Protein AF-A0A2N8M638-F1 (afdb_monomer_lite)

Foldseek 3Di:
DWDFDDDPDDDDDTDTKDKDWAFDDPVQLVVLLVVQVVVCVVVVNPDRDPVSSVSSRTDIDIGRDDCVVQPPVNVVVVVVCVVVVVVLVVCLCVPVVLVDQPDDDPVSNVVSNVVSVVVSVVVVVVVVVVDDDDD

Structure (mmCIF, N/CA/C/O backbone):
data_AF-A0A2N8M638-F1
#
_entry.id   AF-A0A2N8M638-F1
#
loop_
_atom_site.group_PDB
_atom_site.id
_atom_site.type_symbol
_atom_site.label_atom_id
_atom_site.label_alt_id
_atom_site.label_comp_id
_atom_site.label_asym_id
_atom_site.label_entity_id
_atom_site.label_seq_id
_atom_site.pdbx_PDB_ins_code
_atom_site.Cartn_x
_atom_site.Cartn_y
_atom_site.Cartn_z
_atom_site.occupancy
_atom_site.B_iso_or_equiv
_atom_site.auth_seq_id
_atom_site.auth_comp_id
_atom_site.auth_asym_id
_atom_site.auth_atom_id
_atom_site.pdbx_PDB_model_num
ATOM 1 N N . MET A 1 1 ? -19.779 0.757 6.401 1.00 89.56 1 MET A N 1
ATOM 2 C CA . MET A 1 1 ? -20.770 1.844 6.250 1.00 89.56 1 MET A CA 1
ATOM 3 C C . MET A 1 1 ? -20.607 2.437 4.861 1.00 89.56 1 MET A C 1
ATOM 5 O O . MET A 1 1 ? -19.480 2.423 4.385 1.00 89.56 1 MET A O 1
ATOM 9 N N . THR A 1 2 ? -21.667 2.904 4.203 1.00 92.31 2 THR A N 1
ATOM 10 C CA . THR A 1 2 ? -21.530 3.657 2.942 1.00 92.31 2 THR A CA 1
ATOM 11 C C . THR A 1 2 ? -21.340 5.136 3.265 1.00 92.31 2 THR A C 1
ATOM 13 O O . THR A 1 2 ? -21.995 5.652 4.165 1.00 92.31 2 THR A O 1
ATOM 16 N N . VAL A 1 3 ? -20.414 5.796 2.580 1.00 94.12 3 VAL A N 1
ATOM 17 C CA . VAL A 1 3 ? -20.055 7.204 2.746 1.00 94.12 3 VAL A CA 1
ATOM 18 C C . VAL A 1 3 ? -19.934 7.856 1.378 1.00 94.12 3 VAL A C 1
ATOM 20 O O . VAL A 1 3 ? -19.414 7.246 0.447 1.00 94.12 3 VAL A O 1
ATOM 23 N N . ASN A 1 4 ? -20.376 9.102 1.257 1.00 93.38 4 ASN A N 1
ATOM 24 C CA . ASN A 1 4 ? -20.145 9.879 0.046 1.00 93.38 4 ASN A CA 1
ATOM 25 C C . ASN A 1 4 ? -18.798 10.587 0.160 1.00 93.38 4 ASN A C 1
ATOM 27 O O . ASN A 1 4 ? -18.561 11.353 1.094 1.00 93.38 4 ASN A O 1
ATOM 31 N N . VAL A 1 5 ? -17.895 10.298 -0.772 1.00 91.44 5 VAL A N 1
ATOM 32 C CA . VAL A 1 5 ? -16.568 10.909 -0.814 1.00 91.44 5 VAL A CA 1
ATOM 33 C C . VAL A 1 5 ? -16.608 12.102 -1.751 1.00 91.44 5 VAL A C 1
ATOM 35 O O . VAL A 1 5 ? -16.949 11.983 -2.928 1.00 91.44 5 VAL A O 1
ATOM 38 N N . HIS A 1 6 ? -16.225 13.250 -1.207 1.00 90.38 6 HIS A N 1
ATOM 39 C CA . HIS A 1 6 ? -16.158 14.517 -1.917 1.00 90.38 6 HIS A CA 1
ATOM 40 C C . HIS A 1 6 ? -14.699 14.898 -2.163 1.00 90.38 6 HIS A C 1
ATOM 42 O O . HIS A 1 6 ? -13.822 14.637 -1.336 1.00 90.38 6 HIS A O 1
ATOM 48 N N . LYS A 1 7 ? -14.434 15.572 -3.282 1.00 85.38 7 LYS A N 1
ATOM 49 C CA . LYS A 1 7 ? -13.151 16.246 -3.483 1.00 85.38 7 LYS A CA 1
ATOM 50 C C . LYS A 1 7 ? -13.148 17.536 -2.662 1.00 85.38 7 LYS A C 1
ATOM 52 O O . LYS A 1 7 ? -14.117 18.284 -2.694 1.00 85.38 7 LYS A O 1
ATOM 57 N N . ALA A 1 8 ? -12.051 17.818 -1.959 1.00 80.62 8 ALA A N 1
ATOM 58 C CA . ALA A 1 8 ? -11.956 19.009 -1.109 1.00 80.62 8 ALA A CA 1
ATOM 59 C C . ALA A 1 8 ? -12.087 20.329 -1.894 1.00 80.62 8 ALA A C 1
ATOM 61 O O . ALA A 1 8 ? -12.527 21.333 -1.342 1.00 80.62 8 ALA A O 1
ATOM 62 N N . ARG A 1 9 ? -11.673 20.343 -3.170 1.00 80.50 9 ARG A N 1
ATOM 63 C CA . ARG A 1 9 ? -11.768 21.503 -4.068 1.00 80.50 9 ARG A CA 1
ATOM 64 C C . ARG A 1 9 ? -12.054 21.054 -5.505 1.00 80.50 9 ARG A C 1
ATOM 66 O O . ARG A 1 9 ? -11.393 20.140 -6.006 1.00 80.50 9 ARG A O 1
ATOM 73 N N . GLY A 1 10 ? -12.978 21.745 -6.171 1.00 79.19 10 GLY A N 1
ATOM 74 C CA . GLY A 1 10 ? -13.353 21.539 -7.576 1.00 79.19 10 GLY A CA 1
ATOM 75 C C . GLY A 1 10 ? -14.621 20.694 -7.779 1.00 79.19 10 GLY A C 1
ATOM 76 O O . GLY A 1 10 ? -15.047 20.004 -6.852 1.00 79.19 10 GLY A O 1
ATOM 77 N N . PRO A 1 11 ? -15.228 20.739 -8.982 1.00 79.56 11 PRO A N 1
ATOM 78 C CA . PRO A 1 11 ? -16.436 19.984 -9.289 1.00 79.56 11 PRO A CA 1
ATOM 79 C C . PRO A 1 11 ? -16.089 18.499 -9.419 1.00 79.56 11 PRO A C 1
ATOM 81 O O . PRO A 1 11 ? -15.382 18.076 -10.331 1.00 79.56 11 PRO A O 1
ATOM 84 N N . PHE A 1 12 ? -16.556 17.706 -8.464 1.00 83.31 12 PHE A N 1
ATOM 85 C CA . PHE A 1 12 ? -16.455 16.256 -8.489 1.00 83.31 12 PHE A CA 1
ATOM 86 C C . PHE A 1 12 ? -17.764 15.689 -7.958 1.00 83.31 12 PHE A C 1
ATOM 88 O O . PHE A 1 12 ? -18.165 16.022 -6.840 1.00 83.31 12 PHE A O 1
ATOM 95 N N . ALA A 1 13 ? -18.433 14.866 -8.766 1.00 89.00 13 ALA A N 1
ATOM 96 C CA . ALA A 1 13 ? -19.648 14.193 -8.336 1.00 89.00 13 ALA A CA 1
ATOM 97 C C . ALA A 1 13 ? -19.319 13.310 -7.118 1.00 89.00 13 ALA A C 1
ATOM 99 O O . ALA A 1 13 ? -18.359 12.536 -7.190 1.00 89.00 13 ALA A O 1
ATOM 100 N N . PRO A 1 14 ? -20.056 13.431 -5.999 1.00 90.50 14 PRO A N 1
ATOM 101 C CA . PRO A 1 14 ? -19.786 12.629 -4.816 1.00 90.50 14 PRO A CA 1
ATOM 102 C C . PRO A 1 14 ? -19.838 11.141 -5.154 1.00 90.50 14 PRO A C 1
ATOM 104 O O . PRO A 1 14 ? -20.805 10.673 -5.754 1.00 90.50 14 PRO A O 1
ATOM 107 N N . LEU A 1 15 ? -18.799 10.400 -4.769 1.00 92.12 15 LEU A N 1
ATOM 108 C CA . LEU A 1 15 ? -18.739 8.966 -5.026 1.00 92.12 15 LEU A CA 1
ATOM 109 C C . LEU A 1 15 ? -19.236 8.185 -3.806 1.00 92.12 15 LEU A C 1
ATOM 111 O O . LEU A 1 15 ? -18.648 8.333 -2.728 1.00 92.12 15 LEU A O 1
ATOM 115 N N . PRO A 1 16 ? -20.261 7.327 -3.952 1.00 93.69 16 PRO A N 1
ATOM 116 C CA . PRO A 1 16 ? -20.689 6.442 -2.881 1.00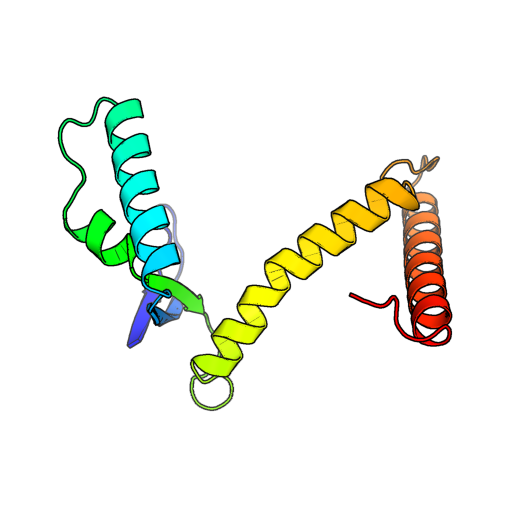 93.69 16 PRO A CA 1
ATOM 117 C C . PRO A 1 16 ? -19.646 5.340 -2.696 1.00 93.69 16 PRO A C 1
ATOM 119 O O . PRO A 1 16 ? -19.479 4.466 -3.541 1.00 93.69 16 PRO A O 1
ATOM 122 N N . MET A 1 17 ? -18.924 5.388 -1.585 1.00 95.75 17 MET A N 1
ATOM 123 C CA . MET A 1 17 ? -17.860 4.452 -1.236 1.00 95.75 17 MET A CA 1
ATOM 124 C C . MET A 1 17 ? -18.187 3.747 0.075 1.00 95.75 17 MET A C 1
ATOM 126 O O . MET A 1 17 ? -19.017 4.183 0.866 1.00 95.75 17 MET A O 1
ATOM 130 N N . ARG A 1 18 ?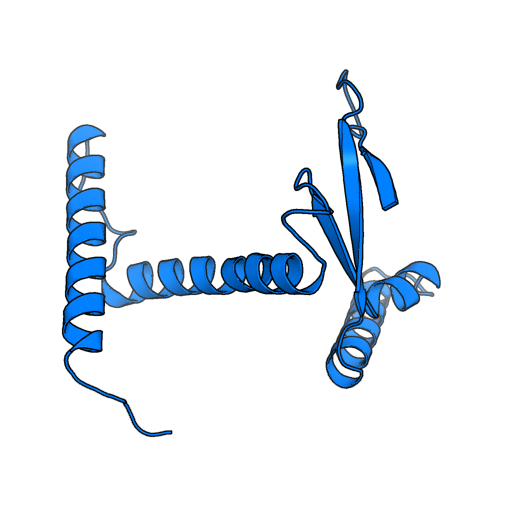 -17.494 2.655 0.362 1.00 95.38 18 ARG A N 1
ATOM 131 C CA . ARG A 1 18 ? -17.594 1.932 1.624 1.00 95.38 18 ARG A CA 1
ATOM 132 C C . ARG A 1 18 ? -16.459 2.337 2.558 1.00 95.38 18 ARG A C 1
ATOM 134 O O . ARG A 1 18 ? -15.292 2.139 2.237 1.00 95.38 18 ARG A O 1
ATOM 141 N N . LEU A 1 19 ? -16.815 2.821 3.745 1.00 96.06 19 LEU A N 1
ATOM 142 C CA . LEU A 1 19 ? -15.915 2.988 4.883 1.00 96.06 19 LEU A CA 1
ATOM 143 C C . LEU A 1 19 ? -15.847 1.691 5.698 1.00 96.06 19 LEU A C 1
ATOM 145 O O . LEU A 1 19 ? -16.885 1.133 6.096 1.00 96.06 19 LEU A O 1
ATOM 149 N N . VAL A 1 20 ? -14.623 1.236 5.957 1.00 95.69 20 VAL A N 1
ATOM 150 C CA . VAL A 1 20 ? -14.302 0.054 6.762 1.00 95.69 20 VAL A CA 1
ATOM 151 C C . VAL A 1 20 ? -13.287 0.431 7.836 1.00 95.69 20 VAL A C 1
ATOM 153 O O . VAL A 1 20 ? -12.267 1.047 7.540 1.00 95.69 20 VAL A O 1
ATOM 156 N N . LEU A 1 21 ? -13.570 0.034 9.075 1.00 94.81 21 LEU A N 1
ATOM 157 C CA . LEU A 1 21 ? -12.661 0.156 10.207 1.00 94.81 21 LEU A CA 1
ATOM 158 C C . LEU A 1 21 ? -12.279 -1.255 10.648 1.00 94.81 21 LEU A C 1
ATOM 160 O O . LEU A 1 21 ? -13.155 -2.077 10.905 1.00 94.81 21 LEU A O 1
ATOM 164 N N . ILE A 1 22 ? -10.981 -1.540 10.689 1.00 93.81 22 ILE A N 1
ATOM 165 C CA . ILE A 1 22 ? -10.441 -2.838 11.101 1.00 93.81 22 ILE A CA 1
ATOM 166 C C . ILE A 1 22 ? -9.630 -2.627 12.373 1.00 93.81 22 ILE A C 1
ATOM 168 O O . ILE A 1 22 ? -8.680 -1.844 12.359 1.00 93.81 22 ILE A O 1
ATOM 172 N N . GLN A 1 23 ? -9.989 -3.317 13.455 1.00 94.75 23 GLN A N 1
ATOM 173 C CA . GLN A 1 23 ? -9.261 -3.240 14.721 1.00 94.75 23 GLN A CA 1
ATOM 174 C C . GLN A 1 23 ? -7.810 -3.692 14.521 1.00 94.75 23 GLN A C 1
ATOM 176 O O . GLN A 1 23 ? -7.548 -4.751 13.944 1.00 94.75 23 GLN A O 1
ATOM 181 N N . LYS A 1 24 ? -6.853 -2.899 15.001 1.00 94.56 24 LYS A N 1
ATOM 182 C CA . LYS A 1 24 ? -5.453 -3.323 15.066 1.00 94.56 24 LYS A CA 1
ATOM 183 C C . LYS A 1 24 ? -5.220 -4.189 16.306 1.00 94.56 24 LYS A C 1
ATOM 185 O O . LYS A 1 24 ? -5.865 -3.966 17.332 1.00 94.56 24 LYS A O 1
ATOM 190 N N . PRO A 1 25 ? -4.248 -5.114 16.256 1.00 94.69 25 PRO A N 1
ATOM 191 C CA . PRO A 1 25 ? -3.743 -5.773 17.453 1.00 94.69 25 PRO A CA 1
ATOM 192 C C . PRO A 1 25 ? -3.310 -4.751 18.523 1.00 94.69 25 PRO A C 1
ATOM 194 O O . PRO A 1 25 ? -2.813 -3.677 18.157 1.00 94.69 25 PRO A O 1
ATOM 197 N N . PRO A 1 26 ? -3.473 -5.050 19.827 1.00 94.62 26 PRO A N 1
ATOM 198 C CA . PRO A 1 26 ? -3.235 -4.085 20.905 1.00 94.62 26 PRO A CA 1
ATOM 199 C C . PRO A 1 26 ? -1.835 -3.457 20.897 1.00 94.62 26 PRO A C 1
ATOM 201 O O . PRO A 1 26 ? -1.687 -2.257 21.125 1.00 94.62 26 PRO A O 1
ATOM 204 N N . ASP A 1 27 ? -0.808 -4.242 20.582 1.00 96.00 27 ASP A N 1
ATOM 205 C CA . ASP A 1 27 ? 0.587 -3.806 20.497 1.00 96.00 27 ASP A CA 1
ATOM 206 C C . ASP A 1 27 ? 0.825 -2.854 19.308 1.00 96.00 27 ASP A C 1
ATOM 208 O O . ASP A 1 27 ? 1.568 -1.873 19.409 1.00 96.00 27 ASP A O 1
ATOM 212 N N . VAL A 1 28 ? 0.170 -3.105 18.171 1.00 94.31 28 VAL A N 1
ATOM 213 C CA . VAL A 1 28 ? 0.225 -2.241 16.985 1.00 94.31 28 VAL A CA 1
ATOM 214 C C . VAL A 1 28 ? -0.552 -0.949 17.240 1.00 94.31 28 VAL A C 1
ATOM 216 O O . VAL A 1 28 ? -0.073 0.131 16.893 1.00 94.31 28 VAL A O 1
ATOM 219 N N . ALA A 1 29 ? -1.719 -1.039 17.881 1.00 95.50 29 ALA A N 1
ATOM 220 C CA . ALA A 1 29 ? -2.531 0.110 18.270 1.00 95.50 29 ALA A CA 1
ATOM 221 C C . ALA A 1 29 ? -1.781 1.022 19.256 1.00 95.50 29 ALA A C 1
ATOM 223 O O . ALA A 1 29 ? -1.686 2.229 19.036 1.00 95.50 29 ALA A O 1
ATOM 224 N N . ALA A 1 30 ? -1.146 0.456 20.289 1.00 95.12 30 ALA A N 1
ATOM 225 C CA . ALA A 1 30 ? -0.324 1.204 21.242 1.00 95.12 30 ALA A CA 1
ATOM 226 C C . ALA A 1 30 ? 0.831 1.947 20.549 1.00 95.12 30 ALA A C 1
ATOM 228 O O . ALA A 1 30 ? 1.026 3.148 20.768 1.00 95.12 30 ALA A O 1
ATOM 229 N N . ARG A 1 31 ? 1.548 1.270 19.639 1.00 96.25 31 ARG A N 1
ATOM 230 C CA . ARG A 1 31 ? 2.600 1.891 18.817 1.00 96.25 31 ARG A CA 1
ATOM 231 C C . ARG A 1 31 ? 2.053 3.013 17.930 1.00 96.25 31 ARG A C 1
ATOM 233 O O . ARG A 1 31 ? 2.687 4.064 17.817 1.00 96.25 31 ARG A O 1
ATOM 240 N N . ALA A 1 32 ? 0.876 2.825 17.334 1.00 94.56 32 ALA A N 1
ATOM 241 C CA . ALA A 1 32 ? 0.219 3.837 16.512 1.00 94.56 32 ALA A CA 1
ATOM 242 C C . ALA A 1 32 ? -0.189 5.074 17.332 1.00 94.56 32 ALA A C 1
ATOM 244 O O . ALA A 1 32 ? 0.108 6.194 16.911 1.00 94.56 32 ALA A O 1
ATOM 245 N N . ARG A 1 33 ? -0.776 4.894 18.526 1.00 94.06 33 ARG A N 1
ATOM 246 C CA . ARG A 1 33 ? -1.099 5.995 19.452 1.00 94.06 33 ARG A CA 1
ATOM 247 C C . ARG A 1 33 ? 0.151 6.778 19.855 1.00 94.06 33 ARG A C 1
ATOM 249 O O . ARG A 1 33 ? 0.164 8.003 19.750 1.00 94.06 33 ARG A O 1
ATOM 256 N N . ALA A 1 34 ? 1.225 6.086 20.245 1.00 94.25 34 ALA A N 1
ATOM 257 C CA . ALA A 1 34 ? 2.497 6.723 20.593 1.00 94.25 34 ALA A CA 1
ATOM 258 C C . ALA A 1 34 ? 3.088 7.505 19.405 1.00 94.25 34 ALA A C 1
ATOM 260 O O . ALA A 1 34 ? 3.605 8.610 19.571 1.00 94.25 34 ALA A O 1
ATOM 261 N N . SER A 1 35 ? 2.982 6.967 18.186 1.00 92.50 35 SER A N 1
ATOM 262 C CA . SER A 1 35 ? 3.394 7.669 16.965 1.00 92.50 35 SER A CA 1
ATOM 263 C C . SER A 1 35 ? 2.586 8.950 16.728 1.00 92.50 35 SER A C 1
ATOM 265 O O . SER A 1 35 ? 3.175 10.008 16.508 1.00 92.50 35 SER A O 1
ATOM 267 N N . ALA A 1 36 ? 1.256 8.890 16.859 1.00 91.44 36 ALA A N 1
ATOM 268 C CA . ALA A 1 36 ? 0.375 10.049 16.709 1.00 91.44 36 ALA A CA 1
ATOM 269 C C . ALA A 1 36 ? 0.685 11.156 17.733 1.00 91.44 36 ALA A C 1
ATOM 271 O O . ALA A 1 36 ? 0.758 12.334 17.379 1.00 91.44 36 ALA A O 1
ATOM 272 N N . GLN A 1 37 ? 0.945 10.783 18.989 1.00 91.38 37 GLN A N 1
ATOM 273 C CA . GLN A 1 37 ? 1.344 11.732 20.032 1.00 91.38 37 GLN A CA 1
ATOM 274 C C . GLN A 1 37 ? 2.700 12.383 19.732 1.00 91.38 37 GLN A C 1
ATOM 276 O O . GLN A 1 37 ? 2.844 13.597 19.878 1.00 91.38 37 GLN A O 1
ATOM 281 N N . ARG A 1 38 ? 3.693 11.604 19.276 1.00 90.38 38 ARG A N 1
ATOM 282 C CA . ARG A 1 38 ? 5.006 12.139 18.875 1.00 90.38 38 ARG A CA 1
ATOM 283 C C . ARG A 1 38 ? 4.890 13.117 17.706 1.00 90.38 38 ARG A C 1
ATOM 285 O O . ARG A 1 38 ? 5.504 14.178 17.760 1.00 90.38 38 ARG A O 1
ATOM 292 N N . ALA A 1 39 ? 4.078 12.797 16.697 1.00 89.06 39 ALA A N 1
ATOM 293 C CA . ALA A 1 39 ? 3.822 13.692 15.569 1.00 89.06 39 ALA A CA 1
ATOM 294 C C . ALA A 1 39 ? 3.170 15.009 16.025 1.00 89.06 39 ALA A C 1
ATOM 296 O O . ALA A 1 39 ? 3.650 16.082 15.680 1.00 89.06 39 ALA A O 1
ATOM 297 N N . SER A 1 40 ? 2.155 14.941 16.894 1.00 88.56 40 SER A N 1
ATOM 298 C CA . SER A 1 40 ? 1.509 16.127 17.477 1.00 88.56 40 SER A CA 1
ATOM 299 C C . SER A 1 40 ? 2.500 17.033 18.213 1.00 88.56 40 SER A C 1
ATOM 301 O O . SER A 1 40 ? 2.474 18.245 18.026 1.00 88.56 40 SER A O 1
ATOM 303 N N . ARG A 1 41 ? 3.394 16.452 19.026 1.00 86.31 41 ARG A N 1
ATOM 304 C CA . ARG A 1 41 ? 4.433 17.209 19.744 1.00 86.31 41 ARG A CA 1
ATOM 305 C C . ARG A 1 41 ? 5.417 17.878 18.785 1.00 86.31 41 ARG A C 1
ATOM 307 O O . ARG A 1 41 ? 5.778 19.029 19.004 1.00 86.31 41 ARG A O 1
ATOM 314 N N . LYS A 1 42 ? 5.832 17.168 17.729 1.00 87.62 42 LYS A N 1
ATOM 315 C CA . LYS A 1 42 ? 6.728 17.701 16.692 1.00 87.62 42 LYS A CA 1
ATOM 316 C C . LYS A 1 42 ? 6.108 18.902 15.973 1.00 87.62 42 LYS A C 1
ATOM 318 O O . LYS A 1 42 ? 6.803 19.881 15.732 1.00 87.62 42 LYS A O 1
ATOM 323 N N . ASP A 1 43 ? 4.805 18.853 15.714 1.00 85.81 43 ASP A N 1
ATOM 324 C CA . ASP A 1 43 ? 4.049 19.929 15.062 1.00 85.81 43 ASP A CA 1
ATOM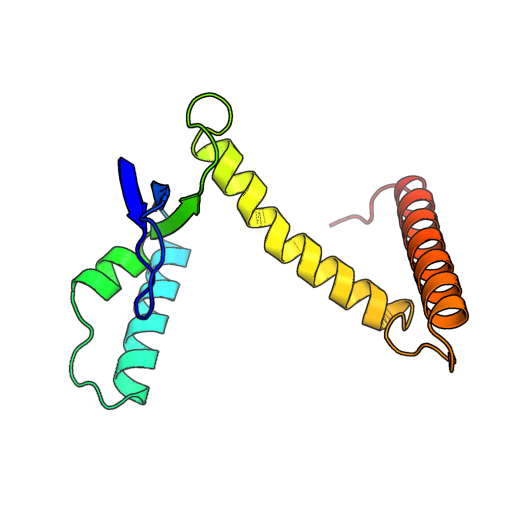 325 C C . ASP A 1 43 ? 3.665 21.072 16.026 1.00 85.81 43 ASP A C 1
ATOM 327 O O . ASP A 1 43 ? 2.778 21.866 15.717 1.00 85.81 43 ASP A O 1
ATOM 331 N N . GLN A 1 44 ? 4.279 21.135 17.217 1.00 81.00 44 GLN A N 1
ATOM 332 C CA . GLN A 1 44 ? 3.993 22.117 18.276 1.00 81.00 44 GLN A CA 1
ATOM 333 C C . GLN A 1 44 ? 2.519 22.146 18.717 1.00 81.00 44 GLN A C 1
ATOM 335 O O . GLN A 1 44 ? 2.044 23.107 19.318 1.00 81.00 44 GLN A O 1
ATOM 340 N N . ARG A 1 45 ? 1.771 21.067 18.467 1.00 74.69 45 ARG A N 1
ATOM 341 C CA . ARG A 1 45 ? 0.397 20.928 18.949 1.00 74.69 45 ARG A CA 1
ATO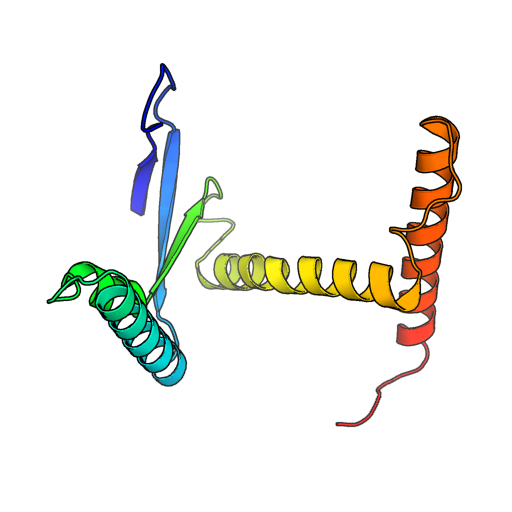M 342 C C . ARG A 1 45 ? 0.437 20.389 20.369 1.00 74.69 45 ARG A C 1
ATOM 344 O O . ARG A 1 45 ? 0.816 19.238 20.593 1.00 74.69 45 ARG A O 1
ATOM 351 N N . HIS A 1 46 ? -0.016 21.205 21.318 1.00 68.69 46 HIS A N 1
ATOM 352 C CA . HIS A 1 46 ? -0.013 20.868 22.745 1.00 68.69 46 HIS A CA 1
ATOM 353 C C . HIS A 1 46 ? -0.836 19.617 23.087 1.00 68.69 46 HIS A C 1
ATOM 355 O O . HIS A 1 46 ? -0.505 18.909 24.037 1.00 68.69 46 HIS A O 1
ATOM 361 N N . ARG A 1 47 ? -1.891 19.312 22.317 1.00 80.69 47 ARG A N 1
ATOM 362 C CA . ARG A 1 47 ? -2.776 18.171 22.578 1.00 80.69 47 ARG A CA 1
ATOM 363 C C . ARG A 1 47 ? -3.171 17.463 21.287 1.00 80.69 47 ARG A C 1
ATOM 365 O O . ARG A 1 47 ? -3.644 18.089 20.343 1.00 80.69 47 ARG A O 1
ATOM 372 N N . THR A 1 48 ? -3.005 16.143 21.265 1.00 84.00 48 THR A N 1
ATOM 373 C CA . THR A 1 48 ? -3.529 15.298 20.187 1.00 84.00 48 THR A CA 1
ATOM 374 C C . THR A 1 48 ? -5.048 15.223 20.299 1.00 84.00 48 THR A C 1
ATOM 376 O O . THR A 1 48 ? -5.578 15.016 21.391 1.00 84.00 48 THR A O 1
ATOM 379 N N . HIS A 1 49 ? -5.750 15.394 19.180 1.00 87.75 49 HIS A N 1
ATOM 380 C CA . HIS A 1 49 ? -7.208 15.335 19.157 1.00 87.75 49 HIS A CA 1
ATOM 381 C C . HIS A 1 49 ? -7.703 13.931 19.570 1.00 87.75 49 HIS A C 1
ATOM 383 O O . HIS A 1 49 ? -7.137 12.944 19.088 1.00 87.75 49 HIS A O 1
ATOM 389 N N . PRO A 1 50 ? -8.756 13.797 20.405 1.00 89.12 50 PRO A N 1
ATOM 390 C CA . PRO A 1 50 ? -9.249 12.495 20.870 1.00 89.12 50 PRO A CA 1
ATOM 391 C C . PRO A 1 50 ? -9.560 11.516 19.731 1.00 89.12 50 PRO A C 1
ATOM 393 O O . PRO A 1 50 ? -9.067 10.391 19.739 1.00 89.12 50 PRO A O 1
ATOM 396 N N . LEU A 1 51 ? -10.250 11.986 18.684 1.00 90.50 51 LEU A N 1
ATOM 397 C CA . LEU A 1 51 ? -10.550 11.170 17.498 1.00 90.50 51 LEU A CA 1
ATOM 398 C C . LEU A 1 51 ? -9.299 10.653 16.776 1.00 90.50 51 LEU A C 1
ATOM 400 O O . LEU A 1 51 ? -9.351 9.613 16.137 1.00 90.50 51 LEU A O 1
ATOM 404 N N . THR A 1 52 ? -8.161 11.349 16.857 1.00 89.94 52 THR A N 1
ATOM 405 C CA . THR A 1 52 ? -6.907 10.860 16.262 1.00 89.94 52 THR A CA 1
ATOM 406 C C . THR A 1 52 ? -6.355 9.670 17.041 1.00 89.94 52 THR A C 1
ATOM 408 O O . THR A 1 52 ? -5.807 8.750 16.439 1.00 89.94 52 THR A O 1
ATOM 411 N N . LEU A 1 53 ? -6.503 9.670 18.368 1.00 91.19 53 LEU A N 1
ATOM 412 C CA . LEU A 1 53 ? -6.088 8.549 19.210 1.00 91.19 53 LEU A CA 1
ATOM 413 C C . LEU A 1 53 ? -7.013 7.343 19.027 1.00 91.19 53 LEU A C 1
ATOM 415 O O . LEU A 1 53 ? -6.520 6.226 18.935 1.00 91.19 53 LEU A O 1
ATOM 419 N N . GLU A 1 54 ? -8.317 7.573 18.895 1.00 92.31 54 GLU A N 1
ATOM 420 C CA . GLU A 1 54 ? -9.301 6.526 18.594 1.00 92.31 54 GLU A CA 1
ATOM 421 C C . GLU A 1 54 ? -9.105 5.944 17.183 1.00 92.31 54 GLU A C 1
ATOM 423 O O . GLU A 1 54 ? -9.090 4.729 16.975 1.00 92.31 54 GLU A O 1
ATOM 428 N N . ALA A 1 55 ? -8.852 6.803 16.192 1.00 93.31 55 ALA A N 1
ATOM 429 C CA . ALA A 1 55 ? -8.515 6.371 14.840 1.00 93.31 55 ALA A CA 1
ATOM 430 C C . ALA A 1 55 ? -7.204 5.571 14.795 1.00 93.31 55 ALA A C 1
ATOM 432 O O . ALA A 1 55 ? -7.050 4.690 13.949 1.00 93.31 55 ALA A O 1
ATOM 433 N N . ALA A 1 56 ? -6.255 5.837 15.701 1.00 94.88 56 ALA A N 1
ATOM 434 C CA . ALA A 1 56 ? -4.995 5.101 15.754 1.00 94.88 56 ALA A CA 1
ATOM 435 C C . ALA A 1 56 ? -5.197 3.606 16.055 1.00 94.88 56 ALA A C 1
ATOM 437 O O . ALA A 1 56 ? -4.370 2.799 15.619 1.00 94.88 56 ALA A O 1
ATOM 438 N N . ASP A 1 57 ? -6.311 3.231 16.684 1.00 96.25 57 ASP A N 1
ATOM 439 C CA . ASP A 1 57 ? -6.664 1.842 17.011 1.00 96.25 57 ASP A CA 1
ATOM 440 C C . ASP A 1 57 ? -7.162 1.046 15.816 1.00 96.25 57 ASP A C 1
ATOM 442 O O . ASP A 1 57 ? -7.194 -0.184 15.842 1.00 96.25 57 ASP A O 1
ATOM 446 N N . HIS A 1 58 ? -7.494 1.747 14.737 1.00 95.56 58 HIS A N 1
ATOM 447 C CA . HIS A 1 58 ? -8.122 1.170 13.571 1.00 95.56 58 HIS A CA 1
ATOM 448 C C . HIS A 1 58 ? -7.244 1.360 12.334 1.00 95.56 58 HIS A C 1
ATOM 450 O O . HIS A 1 58 ? -6.529 2.352 12.158 1.00 95.56 58 HIS A O 1
ATOM 456 N N . LEU A 1 59 ? -7.269 0.378 11.443 1.00 93.56 59 LEU A N 1
ATOM 457 C CA . LEU A 1 59 ? -6.961 0.591 10.040 1.00 93.56 59 LEU A CA 1
ATOM 458 C C . LEU A 1 59 ? -8.251 1.071 9.372 1.00 93.56 59 LEU A C 1
ATOM 460 O O . LEU A 1 59 ? -9.243 0.344 9.342 1.00 93.56 59 LEU A O 1
ATOM 464 N N . ILE A 1 60 ? -8.231 2.299 8.863 1.00 94.69 60 ILE A N 1
ATOM 465 C CA . ILE A 1 60 ? -9.383 2.934 8.223 1.00 94.69 60 ILE A CA 1
ATOM 466 C C . ILE A 1 60 ? -9.192 2.848 6.710 1.00 94.69 60 ILE A C 1
ATOM 468 O O . ILE A 1 60 ? -8.204 3.355 6.182 1.00 94.69 60 ILE A O 1
ATOM 472 N N . LEU A 1 61 ? -10.129 2.198 6.023 1.00 95.12 61 LEU A N 1
ATOM 473 C CA . LEU A 1 61 ? -10.113 2.004 4.575 1.00 95.12 61 LEU A CA 1
ATOM 474 C C . LEU A 1 61 ? -11.376 2.589 3.945 1.00 95.12 61 LEU A C 1
ATOM 476 O O . LEU A 1 61 ? -12.480 2.415 4.465 1.00 95.12 61 LEU A O 1
ATOM 480 N N . ILE A 1 62 ? -11.207 3.225 2.789 1.00 95.25 62 ILE 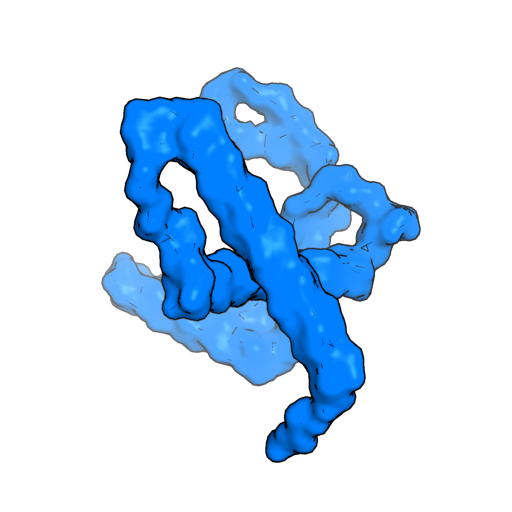A N 1
ATOM 481 C CA . ILE A 1 62 ? -12.293 3.631 1.894 1.00 95.25 62 ILE A CA 1
ATOM 482 C C . ILE A 1 62 ? -12.142 2.825 0.606 1.00 95.25 62 ILE A C 1
ATOM 484 O O . ILE A 1 62 ? -11.049 2.751 0.049 1.00 95.25 62 ILE A O 1
ATOM 488 N N . THR A 1 63 ? -13.217 2.189 0.146 1.00 95.38 63 THR A N 1
ATOM 489 C CA . THR A 1 63 ? -13.175 1.314 -1.031 1.00 95.38 63 THR A CA 1
ATOM 490 C C . THR A 1 63 ? -14.496 1.308 -1.796 1.00 95.38 63 THR A C 1
ATOM 492 O O . THR A 1 63 ? -15.558 1.448 -1.199 1.00 95.38 63 THR A O 1
ATOM 495 N N . SER A 1 64 ? -14.440 1.114 -3.112 1.00 94.94 64 SER A N 1
ATOM 496 C CA . SER A 1 64 ? -15.605 0.850 -3.966 1.00 94.94 64 SER A CA 1
ATOM 497 C C . SER A 1 64 ? -15.994 -0.635 -4.015 1.00 94.94 64 SER A C 1
ATOM 499 O O . SER A 1 64 ? -16.979 -0.987 -4.657 1.00 94.94 64 SER A O 1
ATOM 501 N N . LEU A 1 65 ? -15.230 -1.519 -3.360 1.00 95.44 65 LEU A N 1
ATOM 502 C CA . LEU A 1 65 ? -15.459 -2.960 -3.421 1.00 95.44 65 LEU A CA 1
ATOM 503 C C . LEU A 1 65 ? -16.739 -3.371 -2.667 1.00 95.44 65 LEU A C 1
ATOM 505 O O . LEU A 1 65 ? -16.935 -2.951 -1.514 1.00 95.44 65 LEU A O 1
ATOM 509 N N . PRO A 1 66 ? -17.582 -4.234 -3.273 1.00 94.00 66 PRO A N 1
ATOM 510 C CA . PRO A 1 66 ? -18.843 -4.661 -2.677 1.00 94.00 66 PRO A CA 1
ATOM 511 C C . PRO A 1 66 ? -18.601 -5.487 -1.414 1.00 94.00 66 PRO A C 1
ATOM 513 O O . PRO A 1 66 ? -17.605 -6.208 -1.287 1.00 94.00 66 PRO A O 1
ATOM 516 N N . ARG A 1 67 ? -19.517 -5.372 -0.449 1.00 94.06 67 ARG A N 1
ATOM 517 C CA . ARG A 1 67 ? -19.382 -6.023 0.861 1.00 94.06 67 ARG A CA 1
ATOM 518 C C . ARG A 1 67 ? -19.452 -7.537 0.757 1.00 94.06 67 ARG A C 1
ATOM 520 O O . ARG A 1 67 ? -18.743 -8.216 1.492 1.00 94.06 67 ARG A O 1
ATOM 527 N N . GLU A 1 68 ? -20.273 -8.019 -0.156 1.00 94.50 68 GLU A N 1
ATOM 528 C CA . GLU A 1 68 ? -20.628 -9.415 -0.346 1.00 94.50 68 GLU A CA 1
ATOM 529 C C . GLU A 1 68 ? -19.421 -10.199 -0.878 1.00 94.50 68 GLU A C 1
ATOM 531 O O . GLU A 1 68 ? -19.087 -11.256 -0.353 1.00 94.50 68 GLU A O 1
ATOM 536 N N . ALA A 1 69 ? -18.695 -9.642 -1.856 1.00 95.44 69 ALA A N 1
ATOM 537 C CA . ALA A 1 69 ? -17.498 -10.280 -2.412 1.00 95.44 69 ALA A CA 1
ATOM 538 C C . ALA A 1 69 ? -16.220 -10.013 -1.590 1.00 95.44 69 ALA A C 1
ATOM 540 O O . ALA A 1 69 ? -15.283 -10.821 -1.619 1.00 95.44 69 ALA A O 1
ATOM 541 N N . PHE A 1 70 ? -16.172 -8.886 -0.865 1.00 96.25 70 PHE A N 1
ATOM 542 C CA . PHE A 1 70 ? -15.030 -8.459 -0.050 1.00 96.25 70 PHE A CA 1
ATOM 543 C C . PHE A 1 70 ? -15.446 -8.182 1.404 1.00 96.25 70 PHE A C 1
ATOM 545 O O . PHE A 1 70 ? -15.561 -7.018 1.819 1.00 96.25 70 PHE A O 1
ATOM 552 N N . PRO A 1 71 ? -15.637 -9.233 2.220 1.00 95.00 71 PRO A N 1
ATOM 553 C CA . PRO A 1 71 ? -15.768 -9.077 3.664 1.00 95.00 71 PRO A CA 1
ATOM 554 C C . PRO A 1 71 ? -14.467 -8.523 4.279 1.00 95.00 71 PRO A C 1
ATOM 556 O O . PRO A 1 71 ? -13.446 -8.376 3.598 1.00 95.00 71 PRO A O 1
ATOM 559 N N . ILE A 1 72 ? -14.513 -8.140 5.557 1.00 93.81 72 ILE A N 1
ATOM 560 C CA . ILE A 1 72 ? -13.435 -7.386 6.224 1.00 93.81 72 ILE A CA 1
ATOM 561 C C . ILE A 1 72 ? -12.103 -8.144 6.177 1.00 93.81 72 ILE A C 1
ATOM 563 O O . ILE A 1 72 ? -11.059 -7.548 5.916 1.00 93.81 72 ILE A O 1
ATOM 567 N N . 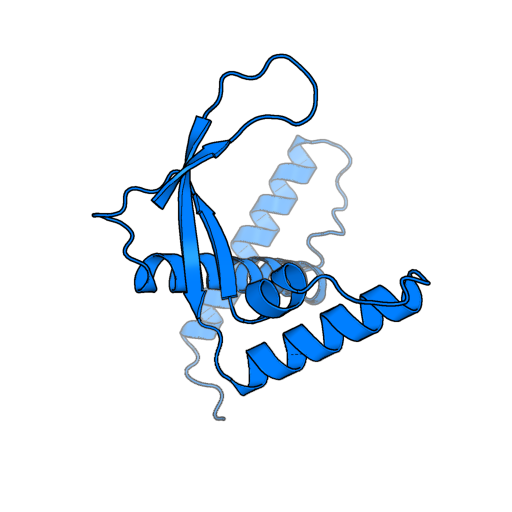GLU A 1 73 ? -12.146 -9.456 6.360 1.00 91.81 73 GLU A N 1
ATOM 568 C CA . GLU A 1 73 ? -10.993 -10.352 6.399 1.00 91.81 73 GLU A CA 1
ATOM 569 C C . GLU A 1 73 ? -10.286 -10.365 5.040 1.00 91.81 73 GLU A C 1
ATOM 571 O O . GLU A 1 73 ? -9.066 -10.187 4.957 1.00 91.81 73 GLU A O 1
ATOM 576 N N . ARG A 1 74 ? -11.069 -10.485 3.958 1.00 94.88 74 ARG A N 1
ATOM 577 C CA . ARG A 1 74 ? -10.566 -10.473 2.579 1.00 94.88 74 ARG A CA 1
ATOM 578 C C . ARG A 1 74 ? -10.025 -9.103 2.189 1.00 94.88 74 ARG A C 1
ATOM 580 O O . ARG A 1 74 ? -8.972 -9.022 1.564 1.00 94.88 74 ARG A O 1
ATOM 587 N N . LEU A 1 75 ? -10.707 -8.027 2.582 1.00 94.81 75 LEU A N 1
ATOM 588 C CA . LEU A 1 75 ? -10.241 -6.662 2.338 1.00 94.81 75 LEU A CA 1
ATOM 589 C C . LEU A 1 75 ? -8.928 -6.380 3.081 1.00 94.81 75 LEU A C 1
ATOM 591 O O . LEU A 1 75 ? -8.004 -5.812 2.504 1.00 94.81 75 LEU A O 1
ATOM 595 N N . GLY A 1 76 ? -8.824 -6.812 4.340 1.00 91.75 76 GLY A N 1
ATOM 596 C CA . GLY A 1 76 ? -7.604 -6.703 5.133 1.00 91.75 76 GLY A CA 1
ATOM 597 C C . GLY A 1 76 ? -6.445 -7.487 4.515 1.00 91.75 76 GLY A C 1
ATOM 598 O O . GLY A 1 76 ? -5.337 -6.962 4.424 1.00 91.75 76 GLY A O 1
ATOM 599 N N . ALA A 1 77 ? -6.696 -8.712 4.041 1.00 91.88 77 ALA A N 1
ATOM 600 C CA . ALA A 1 77 ? -5.705 -9.513 3.321 1.00 91.88 77 ALA A CA 1
ATOM 601 C C . ALA A 1 77 ? -5.246 -8.845 2.019 1.00 91.88 77 ALA A C 1
ATOM 603 O O . ALA A 1 77 ? -4.045 -8.713 1.796 1.00 91.88 77 ALA A O 1
ATOM 604 N N . LEU A 1 78 ? -6.185 -8.346 1.213 1.00 94.44 78 LEU A N 1
ATOM 605 C CA . LEU A 1 78 ? -5.885 -7.606 -0.010 1.00 94.44 78 LEU A CA 1
ATOM 606 C C . LEU A 1 78 ? -5.052 -6.352 0.283 1.00 94.44 78 LEU A C 1
ATOM 608 O O . LEU A 1 78 ? -4.047 -6.107 -0.378 1.00 94.44 78 LEU A O 1
ATOM 612 N N . TYR A 1 79 ? -5.412 -5.579 1.310 1.00 93.00 79 TYR A N 1
ATOM 613 C CA . TYR A 1 79 ? -4.682 -4.361 1.662 1.00 93.00 79 TYR A CA 1
ATOM 614 C C . TYR A 1 79 ? -3.249 -4.644 2.140 1.00 93.00 79 TYR A C 1
ATOM 616 O O . TYR A 1 79 ? -2.345 -3.845 1.883 1.00 93.00 79 TYR A O 1
ATOM 624 N N . ARG A 1 80 ? -2.999 -5.799 2.779 1.00 89.81 80 ARG A N 1
ATOM 625 C CA . ARG A 1 80 ? -1.636 -6.232 3.141 1.00 89.81 80 ARG A CA 1
ATOM 626 C C . ARG A 1 80 ? -0.738 -6.442 1.917 1.00 89.81 80 ARG A C 1
ATOM 628 O O . ARG A 1 80 ? 0.468 -6.223 2.029 1.00 89.81 80 ARG A O 1
ATOM 635 N N . LEU A 1 81 ? -1.298 -6.785 0.752 1.00 92.75 81 LEU A N 1
ATOM 636 C CA . LEU A 1 81 ? -0.517 -6.959 -0.478 1.00 92.75 81 LEU A CA 1
ATOM 637 C C . LEU A 1 81 ? 0.133 -5.660 -0.965 1.00 92.75 81 LEU A C 1
ATOM 639 O O . LEU A 1 81 ? 1.152 -5.731 -1.641 1.00 92.75 81 LEU A O 1
ATOM 643 N N . ARG A 1 82 ? -0.360 -4.476 -0.570 1.00 92.50 82 ARG A N 1
ATOM 644 C CA . ARG A 1 82 ? 0.281 -3.198 -0.932 1.00 92.50 82 ARG A CA 1
ATOM 645 C C . ARG A 1 82 ? 1.760 -3.169 -0.532 1.00 92.50 82 ARG A C 1
ATOM 647 O O . ARG A 1 82 ? 2.603 -2.762 -1.325 1.00 92.50 82 ARG A O 1
ATOM 654 N N . TRP A 1 83 ? 2.079 -3.629 0.680 1.00 90.75 83 TRP A N 1
ATOM 655 C CA . TRP A 1 83 ? 3.469 -3.683 1.142 1.00 90.75 83 TRP A CA 1
ATOM 656 C C . TRP A 1 83 ? 4.287 -4.736 0.389 1.00 90.75 83 TRP A C 1
ATOM 658 O O . TRP A 1 83 ? 5.453 -4.502 0.090 1.00 90.75 83 TRP A O 1
ATOM 668 N N . GLN A 1 84 ? 3.676 -5.871 0.036 1.00 91.94 84 GLN A N 1
ATOM 669 C CA . GLN A 1 84 ? 4.338 -6.895 -0.778 1.00 91.94 84 GLN A CA 1
ATOM 670 C C . GLN A 1 84 ? 4.703 -6.361 -2.165 1.00 91.94 84 GLN A C 1
ATOM 672 O O . GLN A 1 84 ? 5.806 -6.611 -2.638 1.00 91.94 84 GLN A O 1
ATOM 677 N N . VAL A 1 85 ? 3.830 -5.554 -2.776 1.00 91.38 85 VAL A N 1
ATOM 678 C CA . VAL A 1 85 ? 4.111 -4.878 -4.050 1.00 91.38 85 VAL A CA 1
ATOM 679 C C . VAL A 1 85 ? 5.289 -3.911 -3.909 1.00 91.38 85 VAL A C 1
ATOM 681 O O . VAL A 1 85 ? 6.223 -3.958 -4.707 1.00 91.38 85 VAL A O 1
ATOM 684 N N . GLU A 1 86 ? 5.305 -3.071 -2.871 1.00 94.38 86 GLU A N 1
ATOM 685 C CA . GLU A 1 86 ? 6.436 -2.168 -2.602 1.00 94.38 86 GLU A CA 1
ATOM 686 C C . GLU A 1 86 ? 7.747 -2.934 -2.393 1.00 94.38 86 GLU A C 1
ATOM 688 O O . GLU A 1 86 ? 8.790 -2.557 -2.937 1.00 94.38 86 GLU A O 1
ATOM 693 N N . LEU A 1 87 ? 7.697 -4.038 -1.646 1.00 92.12 87 LEU A N 1
ATOM 694 C CA . LEU A 1 87 ? 8.854 -4.888 -1.407 1.00 92.12 87 LEU A CA 1
ATOM 695 C C . LEU A 1 87 ? 9.328 -5.582 -2.690 1.00 92.12 87 LEU A C 1
ATOM 697 O O . LEU A 1 87 ? 10.534 -5.647 -2.921 1.00 92.12 87 LEU A O 1
ATOM 701 N N . ALA A 1 88 ? 8.415 -6.039 -3.550 1.00 90.81 88 ALA A N 1
ATOM 702 C CA . ALA A 1 88 ? 8.747 -6.596 -4.859 1.00 90.81 88 ALA A CA 1
ATOM 703 C C . ALA A 1 88 ? 9.491 -5.567 -5.721 1.00 90.81 88 ALA A C 1
ATOM 705 O O . ALA A 1 88 ? 10.579 -5.857 -6.217 1.00 90.81 88 ALA A O 1
ATOM 706 N N . PHE A 1 89 ? 8.998 -4.326 -5.800 1.00 92.44 89 PHE A N 1
ATOM 707 C CA . PHE A 1 89 ? 9.716 -3.248 -6.486 1.00 92.44 89 PHE A CA 1
ATOM 708 C C . PHE A 1 89 ? 11.078 -2.954 -5.856 1.00 92.44 89 PHE A C 1
ATOM 710 O O . PHE A 1 89 ? 12.058 -2.761 -6.577 1.00 92.44 89 PHE A O 1
ATOM 717 N N . LYS A 1 90 ? 11.176 -2.948 -4.523 1.00 93.00 90 LYS A N 1
ATOM 718 C CA . LYS A 1 90 ? 12.454 -2.753 -3.829 1.00 93.00 90 LYS A CA 1
ATOM 719 C C . LYS A 1 90 ? 13.457 -3.856 -4.182 1.00 93.00 90 LYS A C 1
ATOM 721 O O . LYS A 1 90 ? 14.615 -3.548 -4.460 1.00 93.00 90 LYS A O 1
ATOM 726 N N . ARG A 1 91 ? 13.018 -5.118 -4.216 1.00 92.06 91 ARG A N 1
ATOM 727 C CA . ARG A 1 91 ? 13.845 -6.264 -4.622 1.00 92.06 91 ARG A CA 1
ATOM 728 C C . ARG A 1 91 ? 14.277 -6.155 -6.079 1.00 92.06 91 ARG A C 1
ATOM 730 O O . ARG A 1 91 ? 15.472 -6.234 -6.336 1.00 92.06 91 ARG A O 1
ATOM 737 N N . MET A 1 92 ? 13.360 -5.876 -7.006 1.00 93.00 92 MET A N 1
ATOM 738 C CA . MET A 1 92 ? 13.692 -5.723 -8.429 1.00 93.00 92 MET A CA 1
ATOM 739 C C . MET A 1 92 ? 14.701 -4.593 -8.675 1.00 93.00 92 MET A C 1
ATOM 741 O O . MET A 1 92 ? 15.656 -4.774 -9.423 1.00 93.00 92 MET A O 1
ATOM 745 N N . LYS A 1 93 ? 14.568 -3.447 -8.000 1.00 93.25 93 LYS A N 1
ATOM 746 C CA . LYS A 1 93 ? 15.564 -2.361 -8.087 1.00 93.25 93 LYS A CA 1
ATOM 747 C C . LYS A 1 93 ? 16.910 -2.741 -7.467 1.00 93.25 93 LYS A C 1
ATOM 749 O O . LYS A 1 93 ? 17.966 -2.376 -7.974 1.00 93.25 93 LYS A O 1
ATOM 754 N N . SER A 1 94 ? 16.898 -3.477 -6.357 1.00 93.00 94 SER A N 1
ATOM 755 C CA . SER A 1 94 ? 18.128 -3.865 -5.660 1.00 93.00 94 SER A CA 1
ATOM 756 C C . SER A 1 94 ? 18.908 -4.959 -6.391 1.00 93.00 94 SER A C 1
ATOM 758 O O . SER A 1 94 ? 20.127 -4.856 -6.502 1.00 93.00 94 SER A O 1
ATOM 760 N N . LEU A 1 95 ? 18.215 -5.998 -6.857 1.00 90.31 95 LEU A N 1
ATOM 761 C CA . LEU A 1 95 ? 18.805 -7.208 -7.429 1.00 90.31 95 LEU A CA 1
ATOM 762 C C . LEU A 1 95 ? 18.938 -7.112 -8.947 1.00 90.31 95 LEU A C 1
ATOM 764 O O . LEU A 1 95 ? 20.003 -7.386 -9.486 1.00 90.31 95 LEU A O 1
ATOM 768 N N . LEU A 1 96 ? 17.874 -6.681 -9.626 1.00 89.69 96 LEU A N 1
ATOM 769 C CA . LEU A 1 96 ? 17.799 -6.677 -11.090 1.00 89.69 96 LEU A CA 1
ATOM 770 C C . LEU A 1 96 ? 18.126 -5.317 -11.702 1.00 89.69 96 LEU A C 1
ATOM 772 O O . LEU A 1 96 ? 18.206 -5.211 -12.916 1.00 89.69 96 LEU A O 1
ATOM 776 N N . ARG A 1 97 ? 18.295 -4.270 -10.879 1.00 91.56 97 ARG A N 1
ATOM 777 C CA . ARG A 1 97 ? 18.585 -2.899 -11.336 1.00 91.56 97 ARG A CA 1
ATOM 778 C C . ARG A 1 97 ? 17.597 -2.409 -12.401 1.00 91.56 97 ARG A C 1
ATOM 780 O O . ARG A 1 97 ? 17.976 -1.650 -13.285 1.00 91.56 97 ARG A O 1
ATOM 787 N N . ILE A 1 98 ? 16.323 -2.799 -12.281 1.00 91.56 98 ILE A N 1
ATOM 788 C CA . ILE A 1 98 ? 15.258 -2.464 -13.246 1.00 91.56 98 ILE A CA 1
ATOM 789 C C . ILE A 1 98 ? 15.063 -0.947 -13.442 1.00 91.56 98 ILE A C 1
ATOM 791 O O . ILE A 1 98 ? 14.504 -0.502 -14.436 1.00 91.56 98 ILE A O 1
ATOM 795 N N . ASP A 1 99 ? 15.527 -0.136 -12.491 1.00 90.12 99 ASP A N 1
ATOM 796 C CA . ASP A 1 99 ? 15.540 1.326 -12.528 1.00 90.12 99 ASP A CA 1
ATOM 797 C C . ASP A 1 99 ? 16.730 1.930 -13.302 1.00 90.12 99 ASP A C 1
ATOM 799 O O . ASP A 1 99 ? 16.788 3.145 -13.474 1.00 90.12 99 ASP A O 1
ATOM 803 N N . ARG A 1 100 ? 17.671 1.112 -13.788 1.00 89.25 100 ARG A N 1
ATOM 804 C CA . ARG A 1 100 ? 18.865 1.535 -14.539 1.00 89.25 100 ARG A CA 1
ATOM 805 C C . ARG A 1 100 ? 18.807 1.045 -15.984 1.00 89.25 100 ARG A C 1
ATOM 807 O O . ARG A 1 100 ? 19.610 0.221 -16.411 1.00 89.25 100 ARG A O 1
ATOM 814 N N . LEU A 1 101 ? 17.844 1.562 -16.738 1.00 87.62 101 LEU A N 1
ATOM 815 C CA . LEU A 1 101 ? 17.616 1.180 -18.132 1.00 87.62 101 LEU A CA 1
ATOM 816 C C . LEU A 1 101 ? 18.574 1.951 -19.060 1.00 87.62 101 LEU A C 1
ATOM 818 O O . LEU A 1 101 ? 18.496 3.181 -19.108 1.00 87.62 101 LEU A O 1
ATOM 822 N N . PRO A 1 102 ? 19.430 1.284 -19.855 1.00 84.25 102 PRO A N 1
ATOM 823 C CA . PRO A 1 102 ? 20.237 1.943 -20.881 1.00 84.25 102 PRO A CA 1
ATOM 824 C C . PRO A 1 102 ? 19.395 2.184 -22.148 1.00 84.25 102 PRO A C 1
ATOM 826 O O . PRO A 1 102 ? 19.750 1.757 -23.245 1.00 84.25 102 PRO A O 1
ATOM 829 N N . ALA A 1 103 ? 18.239 2.834 -21.997 1.00 88.38 103 ALA A N 1
ATOM 830 C CA . ALA A 1 103 ? 17.287 3.075 -23.074 1.00 88.38 103 ALA A CA 1
ATOM 831 C C . ALA A 1 103 ? 17.155 4.573 -23.367 1.00 88.38 103 ALA A C 1
ATOM 833 O O . ALA A 1 103 ? 17.039 5.387 -22.455 1.00 88.38 103 ALA A O 1
ATOM 834 N N . LYS A 1 104 ? 17.166 4.930 -24.656 1.00 87.75 104 LYS A N 1
ATOM 835 C CA . LYS A 1 104 ? 17.017 6.317 -25.140 1.00 87.75 104 LYS A CA 1
ATOM 836 C C . LYS A 1 104 ? 15.732 6.544 -25.948 1.00 87.75 104 LYS A C 1
ATOM 838 O O . LYS A 1 104 ? 15.528 7.633 -26.467 1.00 87.75 104 LYS A O 1
ATOM 843 N N . SER A 1 105 ? 14.889 5.519 -26.073 1.00 94.75 105 SER A N 1
ATOM 844 C CA . SER A 1 105 ? 13.580 5.581 -26.727 1.00 94.75 105 SER A CA 1
ATOM 845 C C . SER A 1 105 ? 12.555 4.778 -25.933 1.00 94.75 105 SER A C 1
ATOM 847 O O . SER A 1 105 ? 12.912 3.804 -25.263 1.00 94.75 105 SER A O 1
ATOM 849 N N . ASP A 1 106 ? 11.282 5.153 -26.043 1.00 94.25 106 ASP A N 1
ATOM 850 C CA . ASP A 1 106 ? 10.183 4.507 -25.315 1.00 94.25 106 ASP A CA 1
ATOM 851 C C . ASP A 1 106 ? 10.055 3.020 -25.661 1.00 94.25 106 ASP A C 1
ATOM 853 O O . ASP A 1 106 ? 9.870 2.183 -24.779 1.00 94.25 106 ASP A O 1
ATOM 857 N N . ALA A 1 107 ? 10.227 2.668 -26.939 1.00 94.69 107 ALA A N 1
ATOM 858 C CA . ALA A 1 107 ? 10.189 1.280 -27.394 1.00 94.69 107 ALA A CA 1
ATOM 859 C C . ALA A 1 107 ? 11.306 0.437 -26.758 1.00 94.69 107 ALA A C 1
ATOM 861 O O . ALA A 1 107 ? 11.055 -0.672 -26.286 1.00 94.69 107 ALA A O 1
ATOM 862 N N . LEU A 1 108 ? 12.528 0.976 -26.688 1.00 94.00 108 LEU A N 1
ATOM 863 C CA . LEU A 1 108 ? 13.658 0.292 -26.061 1.00 94.00 108 LEU A CA 1
ATOM 864 C C . LEU A 1 108 ? 13.477 0.199 -24.539 1.00 94.00 108 LEU A C 1
ATOM 866 O O . LEU A 1 108 ? 13.770 -0.842 -23.957 1.00 94.00 108 LEU A O 1
ATOM 870 N N . ALA A 1 109 ? 12.960 1.249 -23.894 1.00 93.50 109 ALA A N 1
ATOM 871 C CA . ALA A 1 109 ? 12.661 1.240 -22.463 1.00 93.50 109 ALA A CA 1
ATOM 872 C C . ALA A 1 109 ? 11.602 0.184 -22.125 1.00 93.50 109 ALA A C 1
ATOM 874 O O . ALA A 1 109 ? 11.781 -0.593 -21.188 1.00 93.50 109 ALA A O 1
ATOM 875 N N . SER A 1 110 ? 10.544 0.106 -22.935 1.00 94.25 110 SER A N 1
ATOM 876 C CA . SER A 1 110 ? 9.516 -0.923 -22.832 1.00 94.25 110 SER A CA 1
ATOM 877 C C . SER A 1 110 ? 10.120 -2.319 -22.985 1.00 94.25 110 SER A C 1
ATOM 879 O O . SER A 1 110 ? 9.942 -3.149 -22.098 1.00 94.25 110 SER A O 1
ATOM 881 N N . ALA A 1 111 ? 10.899 -2.580 -24.041 1.00 94.56 111 ALA A N 1
ATOM 882 C CA . ALA A 1 111 ? 11.533 -3.884 -24.253 1.00 94.56 111 ALA A CA 1
ATOM 883 C C . ALA A 1 111 ? 12.419 -4.305 -23.067 1.00 94.56 111 ALA A C 1
ATOM 885 O O . ALA A 1 111 ? 12.313 -5.431 -22.580 1.00 94.56 111 ALA A O 1
ATOM 886 N N . TRP A 1 112 ? 13.233 -3.384 -22.542 1.00 94.44 112 TRP A N 1
ATOM 887 C CA . TRP A 1 112 ? 14.051 -3.646 -21.361 1.00 94.44 112 TRP A CA 1
ATOM 888 C C . TRP A 1 112 ? 13.217 -3.922 -20.109 1.00 94.44 112 TRP A C 1
ATOM 890 O O . TRP A 1 112 ? 13.544 -4.846 -19.368 1.00 94.44 112 TRP A O 1
ATOM 900 N N . LEU A 1 113 ? 12.156 -3.152 -19.851 1.00 93.81 113 LEU A N 1
ATOM 901 C CA . LEU A 1 113 ? 11.273 -3.389 -18.706 1.00 93.81 113 LEU A CA 1
ATOM 902 C C . LEU A 1 113 ? 10.618 -4.769 -18.790 1.00 93.81 113 LEU A C 1
ATOM 904 O O . LEU A 1 113 ? 10.650 -5.510 -17.812 1.00 93.81 113 LEU A O 1
ATOM 908 N N . HIS A 1 114 ? 10.091 -5.145 -19.957 1.00 94.81 114 HIS A N 1
ATOM 909 C CA . HIS A 1 114 ? 9.506 -6.469 -20.165 1.00 94.81 114 HIS A CA 1
ATOM 910 C C . HIS A 1 114 ? 10.535 -7.583 -19.948 1.00 94.81 114 HIS A C 1
ATOM 912 O O . HIS A 1 114 ? 10.229 -8.553 -19.261 1.00 94.81 114 HIS A O 1
ATOM 918 N N . ALA A 1 115 ? 11.762 -7.428 -20.457 1.00 94.25 115 ALA A N 1
ATOM 919 C CA . ALA A 1 115 ? 12.833 -8.399 -20.239 1.00 94.25 115 ALA A CA 1
ATOM 920 C C . ALA A 1 115 ? 13.186 -8.549 -18.748 1.00 94.25 115 ALA A C 1
ATOM 922 O O . ALA A 1 115 ? 13.301 -9.670 -18.259 1.00 94.25 115 ALA A O 1
ATOM 923 N N . HIS A 1 116 ? 13.292 -7.444 -18.000 1.00 93.75 116 HIS A N 1
ATOM 924 C CA . HIS A 1 116 ? 13.546 -7.491 -16.555 1.00 93.75 116 HIS A CA 1
ATOM 925 C C . HIS A 1 116 ? 12.388 -8.115 -15.775 1.00 93.75 116 HIS A C 1
ATOM 927 O O . HIS A 1 116 ? 12.636 -8.867 -14.836 1.00 93.75 116 HIS A O 1
ATOM 933 N N . LEU A 1 117 ? 11.138 -7.814 -16.140 1.00 94.19 117 LEU A N 1
ATOM 934 C CA . LEU A 1 117 ? 9.962 -8.409 -15.503 1.00 94.19 117 LEU A CA 1
ATOM 935 C C . LEU A 1 117 ? 9.884 -9.911 -15.785 1.00 94.19 117 LEU A C 1
ATOM 937 O O . LEU A 1 117 ? 9.667 -10.688 -14.861 1.00 94.19 117 LEU A O 1
ATOM 941 N N . LEU A 1 118 ? 10.125 -10.330 -17.029 1.00 95.19 118 LEU A N 1
ATOM 942 C CA . LEU A 1 118 ? 10.191 -11.743 -17.391 1.00 95.19 118 LEU A CA 1
ATOM 943 C C . LEU A 1 118 ? 11.302 -12.454 -16.614 1.00 95.19 118 LEU A C 1
ATOM 945 O O . LEU A 1 118 ? 11.071 -13.512 -16.042 1.00 95.19 118 LEU A O 1
ATOM 949 N N . PHE A 1 119 ? 12.487 -11.849 -16.539 1.00 93.19 119 PHE A N 1
ATOM 950 C CA . PHE A 1 119 ? 13.598 -12.395 -15.771 1.00 93.19 119 PHE A CA 1
ATOM 951 C C . PHE A 1 119 ? 13.279 -12.482 -14.272 1.00 93.19 119 PHE A C 1
ATOM 953 O O . PHE A 1 119 ? 13.571 -13.500 -13.654 1.00 93.19 119 PHE A O 1
ATOM 960 N N . ALA A 1 120 ? 12.626 -11.468 -13.693 1.00 91.94 120 ALA A N 1
ATOM 961 C CA . ALA A 1 120 ? 12.169 -11.504 -12.303 1.00 91.94 120 ALA A CA 1
ATOM 962 C C . ALA A 1 120 ? 11.231 -12.691 -12.048 1.00 91.94 120 ALA A C 1
ATOM 964 O O . ALA A 1 120 ? 11.422 -13.420 -11.079 1.00 91.94 120 ALA A O 1
ATOM 965 N N . LEU A 1 121 ? 10.264 -12.909 -12.944 1.00 91.62 121 LEU A N 1
ATOM 966 C CA . LEU A 1 121 ? 9.325 -14.027 -12.856 1.00 91.62 121 LEU A CA 1
ATOM 967 C C . LEU A 1 121 ? 10.024 -15.382 -13.001 1.00 91.62 121 LEU A C 1
ATOM 969 O O . LEU A 1 121 ? 9.695 -16.305 -12.266 1.00 91.62 121 LEU A O 1
ATOM 973 N N . LEU A 1 122 ? 11.001 -15.502 -13.906 1.00 92.81 122 LEU A N 1
ATOM 974 C CA . LEU A 1 122 ? 11.794 -16.724 -14.063 1.00 92.81 122 LEU A CA 1
ATOM 975 C C . LEU A 1 122 ? 12.617 -17.027 -12.808 1.00 92.81 122 LEU A C 1
ATOM 977 O O . LEU A 1 122 ? 12.615 -18.160 -12.343 1.00 92.81 122 LEU A O 1
ATOM 981 N N . VAL A 1 123 ? 13.270 -16.017 -12.223 1.00 89.94 123 VAL A N 1
ATOM 982 C CA . VAL A 1 123 ? 14.013 -16.171 -10.963 1.00 89.94 123 VAL A CA 1
ATOM 983 C C . VAL A 1 123 ? 13.082 -16.602 -9.830 1.00 89.94 123 VAL A C 1
ATOM 985 O O . VAL A 1 123 ? 13.432 -17.506 -9.078 1.00 89.94 123 VAL A O 1
ATOM 988 N N . GLU A 1 124 ? 11.902 -15.988 -9.706 1.00 86.69 124 GLU A N 1
ATOM 989 C CA . GLU A 1 124 ? 10.916 -16.380 -8.691 1.00 86.69 124 GLU A CA 1
ATOM 990 C C . GLU A 1 124 ? 10.397 -17.810 -8.914 1.00 86.69 124 GLU A C 1
ATOM 992 O O . GLU A 1 124 ? 10.309 -18.572 -7.953 1.00 86.69 124 GLU A O 1
ATOM 997 N N . ALA A 1 125 ? 10.117 -18.202 -10.162 1.00 88.44 125 ALA A N 1
ATOM 998 C CA . ALA A 1 125 ? 9.688 -19.557 -10.505 1.00 88.44 125 ALA A CA 1
ATOM 999 C C . ALA A 1 125 ? 10.765 -20.603 -10.168 1.00 88.44 125 ALA A C 1
ATOM 1001 O O . ALA A 1 125 ? 10.482 -21.562 -9.455 1.00 88.44 125 ALA A O 1
ATOM 1002 N N . SER A 1 126 ? 12.017 -20.382 -10.583 1.00 86.69 126 SER A N 1
ATOM 1003 C CA . SER A 1 126 ? 13.130 -21.295 -10.283 1.00 86.69 126 SER A CA 1
ATOM 1004 C C . SER A 1 126 ? 13.481 -21.344 -8.791 1.00 86.69 126 SER A C 1
ATOM 1006 O O . SER A 1 126 ? 13.868 -22.393 -8.274 1.00 86.69 126 SER A O 1
ATOM 1008 N N . ALA A 1 127 ? 13.328 -20.230 -8.068 1.00 80.81 127 ALA A N 1
ATOM 1009 C CA . ALA A 1 127 ? 13.488 -20.210 -6.615 1.00 80.81 127 ALA A CA 1
ATOM 1010 C C . ALA A 1 127 ? 12.362 -20.974 -5.900 1.00 80.81 127 ALA A C 1
ATOM 1012 O O . ALA A 1 127 ? 12.617 -21.593 -4.876 1.00 80.81 127 ALA A O 1
ATOM 1013 N N . GLY A 1 128 ? 11.138 -20.970 -6.439 1.00 66.81 128 GLY A N 1
ATOM 1014 C CA . GLY A 1 128 ? 10.018 -21.757 -5.911 1.00 66.81 128 GLY A CA 1
ATOM 1015 C C . GLY A 1 128 ? 10.165 -23.269 -6.127 1.00 66.81 128 GLY A C 1
ATOM 1016 O O . GLY A 1 128 ? 9.633 -24.049 -5.342 1.00 66.81 128 GLY A O 1
ATOM 1017 N N . GLU A 1 129 ? 10.908 -23.685 -7.155 1.00 57.91 129 GLU A N 1
ATOM 1018 C CA . GLU A 1 129 ? 11.251 -25.091 -7.424 1.00 57.91 129 GLU A CA 1
ATOM 1019 C C . GLU A 1 129 ? 12.375 -25.615 -6.510 1.00 57.91 129 GLU A C 1
ATOM 1021 O O . GLU A 1 129 ? 12.471 -26.817 -6.256 1.00 57.91 129 GLU A O 1
ATOM 1026 N N . THR A 1 130 ? 13.198 -24.716 -5.963 1.00 52.97 130 THR A N 1
ATOM 1027 C CA . THR A 1 130 ? 14.262 -25.037 -5.004 1.00 52.97 130 THR A CA 1
ATOM 1028 C C . THR A 1 130 ? 13.714 -24.823 -3.589 1.00 52.97 130 THR A C 1
ATOM 1030 O O . THR A 1 130 ? 13.837 -23.738 -3.034 1.00 52.97 130 THR A O 1
ATOM 1033 N N . GLY A 1 131 ? 13.019 -25.828 -3.049 1.00 43.19 131 GLY A N 1
ATOM 1034 C CA . GLY A 1 131 ? 12.241 -25.737 -1.807 1.00 43.19 131 GLY A CA 1
ATOM 1035 C C . GLY A 1 131 ? 12.916 -25.037 -0.615 1.00 43.19 131 GLY A C 1
ATOM 1036 O O . GLY A 1 131 ? 14.126 -25.122 -0.429 1.00 43.19 131 GLY A O 1
ATOM 1037 N N . ASP A 1 132 ? 12.064 -24.379 0.181 1.00 41.72 132 ASP A N 1
ATOM 1038 C CA . ASP A 1 132 ? 12.240 -23.930 1.569 1.00 41.72 132 ASP A CA 1
ATOM 1039 C C . ASP A 1 132 ? 13.664 -23.553 2.011 1.00 41.72 132 ASP A C 1
ATOM 1041 O O . ASP A 1 132 ? 14.479 -24.390 2.401 1.00 41.72 132 ASP A O 1
ATOM 1045 N N . PHE A 1 133 ? 13.909 -22.245 2.126 1.00 33.16 133 PHE A N 1
ATOM 1046 C CA . PHE A 1 133 ? 14.879 -21.776 3.113 1.00 33.16 133 PHE A CA 1
ATOM 1047 C C . PHE A 1 133 ? 14.305 -22.057 4.519 1.00 33.16 133 PHE A C 1
ATOM 1049 O O . PHE A 1 133 ? 13.191 -21.606 4.802 1.00 33.16 133 PHE A O 1
ATOM 1056 N N . PRO A 1 134 ? 15.020 -22.791 5.395 1.00 31.31 134 PRO A N 1
ATOM 1057 C CA . PRO A 1 134 ? 14.572 -23.047 6.764 1.00 31.31 134 PRO A CA 1
ATOM 1058 C C . PRO A 1 134 ? 14.555 -21.736 7.586 1.00 31.31 134 PRO A C 1
ATOM 1060 O O . PRO A 1 134 ? 15.130 -20.743 7.130 1.00 31.31 134 PRO A O 1
ATOM 1063 N N . PRO A 1 135 ? 13.861 -21.708 8.748 1.00 43.59 135 PRO A N 1
ATOM 1064 C CA . PRO A 1 135 ? 13.542 -20.481 9.493 1.00 43.59 135 PRO A CA 1
ATOM 1065 C C . PRO A 1 135 ? 14.747 -19.635 9.918 1.00 43.59 135 PRO A C 1
ATOM 1067 O O . PRO A 1 135 ? 15.828 -20.207 10.184 1.00 43.59 135 PRO A O 1
#

Secondary structure (DSSP, 8-state):
-EEEE--SSS--PPEEEEEEEEEPPHHHHHHHHHHHHHHHHHTT-SS--HHHHHHHTEEEEEE-S-TTTS-HHHHHHHHHHHHHHHHHHHHIIIII-TT----SSHHHHHHHHHHHHHHHHHHHHHHHHS-----

Sequence (135 aa):
MTVNVHKARGPFAPLPMRLVLIQKPPDVAARARASAQRASRKDQRHRTHPLTLEAADHLILITSLPREAFPIERLGALYRLRWQVELAFKRMKSLLRIDRLPAKSDALASAWLHAHLLFALLVEASAGETGDFPP

Radius of gyration: 21.36 Å; chains: 1; bounding box: 42×48×50 Å

pLDDT: mean 88.7, std 11.88, range [31.31, 96.25]